Protein AF-A0A6M2DZT1-F1 (afdb_monomer_lite)

Foldseek 3Di:
DVVLCVVVVDPVVSVCVVVVVVVVVVPPDPPDLDALVVCLLVVVLVSSVVSVVVVCVVVVHDDDPVVSVCSVPPPNDNPDPDDPVVCVVDPVSVVVVVCVVVVD

Secondary structure (DSSP, 8-state):
-HHHHHHH--HHHHHHHHHHHHHHHHS--TT----HHHHHHTT-HHHHHHHHHHHHHHHT----HHHHHHHHHS---------GGGGGSSHHHHHHHHHHHHH-

Sequence (104 aa):
MPLLMWATRDWFIFGLISTIPAAIFLIPNKYLIESPRWLMSRCKFNKSEKMLKRIADINGTTLDKNAIQEMNQSSFKPETVYGIVSLFTSFRLALSTIIIIICW

Structure (mmCIF, N/CA/C/O backbone):
data_AF-A0A6M2DZT1-F1
#
_entry.id   AF-A0A6M2DZT1-F1
#
loop_
_atom_site.group_PDB
_atom_site.id
_atom_site.type_symbol
_atom_site.label_atom_id
_atom_site.label_alt_id
_atom_site.label_comp_id
_atom_site.label_asym_id
_atom_site.label_entity_id
_atom_site.label_seq_id
_atom_site.pdbx_PDB_ins_code
_atom_site.Cartn_x
_atom_site.Cartn_y
_atom_site.Cartn_z
_atom_site.occupancy
_atom_site.B_iso_or_equiv
_atom_site.auth_seq_id
_atom_site.auth_comp_id
_atom_site.auth_asym_id
_atom_site.auth_atom_id
_atom_site.pdbx_PDB_model_num
ATOM 1 N N . MET A 1 1 ? 16.873 -4.008 -15.138 1.00 60.06 1 MET A N 1
ATOM 2 C CA . MET A 1 1 ? 16.336 -3.934 -16.515 1.00 60.06 1 MET A CA 1
ATOM 3 C C . MET A 1 1 ? 17.354 -3.986 -17.679 1.00 60.06 1 MET A C 1
ATOM 5 O O . MET A 1 1 ? 16.910 -3.767 -18.799 1.00 60.06 1 MET A O 1
ATOM 9 N N . PRO A 1 2 ? 18.653 -4.348 -17.532 1.00 68.62 2 PRO A N 1
ATOM 10 C CA . PRO A 1 2 ? 19.523 -4.519 -18.712 1.00 68.62 2 PRO A CA 1
ATOM 11 C C . PRO A 1 2 ? 19.107 -5.690 -19.614 1.00 68.62 2 PRO A C 1
ATOM 13 O O . PRO A 1 2 ? 19.135 -5.581 -20.834 1.00 68.62 2 PRO A O 1
ATOM 16 N N . LEU A 1 3 ? 18.666 -6.798 -19.006 1.00 72.88 3 LEU A N 1
ATOM 17 C CA . LEU A 1 3 ? 18.328 -8.038 -19.713 1.00 72.88 3 LEU A CA 1
ATOM 18 C C . LEU A 1 3 ? 17.113 -7.882 -20.643 1.00 72.88 3 LEU A C 1
ATOM 20 O O . LEU A 1 3 ? 17.100 -8.408 -21.750 1.00 72.88 3 LEU A O 1
ATOM 24 N N . LEU A 1 4 ? 16.109 -7.119 -20.199 1.00 67.12 4 LEU A N 1
ATOM 25 C CA . LEU A 1 4 ? 14.900 -6.839 -20.975 1.00 67.12 4 LEU A CA 1
ATOM 26 C C . LEU A 1 4 ? 15.198 -5.944 -22.178 1.00 67.12 4 LEU A C 1
ATOM 28 O O . LEU A 1 4 ? 14.733 -6.247 -23.266 1.00 67.12 4 LEU A O 1
ATOM 32 N N . MET A 1 5 ? 16.022 -4.903 -22.011 1.00 71.88 5 MET A N 1
ATOM 33 C CA . MET A 1 5 ? 16.417 -4.030 -23.121 1.00 71.88 5 MET A CA 1
ATOM 34 C C . MET A 1 5 ? 17.304 -4.754 -24.143 1.00 71.88 5 MET A C 1
ATOM 36 O O . MET A 1 5 ? 17.160 -4.546 -25.346 1.00 71.88 5 MET A O 1
ATOM 40 N N . TRP A 1 6 ? 18.179 -5.650 -23.675 1.00 76.62 6 TRP A N 1
ATOM 41 C CA . TRP A 1 6 ? 18.970 -6.513 -24.552 1.00 76.62 6 TRP A CA 1
ATOM 42 C C . TRP A 1 6 ? 18.091 -7.469 -25.377 1.00 76.62 6 TRP A C 1
ATOM 44 O O . TRP A 1 6 ? 18.367 -7.680 -26.557 1.00 76.62 6 TRP A O 1
ATOM 54 N N . ALA A 1 7 ? 17.018 -8.001 -24.779 1.00 75.38 7 ALA A N 1
ATOM 55 C CA . ALA A 1 7 ? 16.087 -8.914 -25.440 1.00 75.38 7 ALA A CA 1
ATOM 56 C C . ALA A 1 7 ? 15.121 -8.212 -26.410 1.00 75.38 7 ALA A C 1
ATOM 58 O O . ALA A 1 7 ? 14.864 -8.737 -27.489 1.00 75.38 7 ALA A O 1
ATOM 59 N N . THR A 1 8 ? 14.584 -7.040 -26.055 1.00 72.88 8 THR A N 1
ATOM 60 C CA . THR A 1 8 ? 13.597 -6.344 -26.896 1.00 72.88 8 THR A CA 1
ATOM 61 C C . THR A 1 8 ? 14.231 -5.524 -28.006 1.00 72.88 8 THR A C 1
ATOM 63 O O . THR A 1 8 ? 13.570 -5.334 -29.019 1.00 72.88 8 THR A O 1
ATOM 66 N N . ARG A 1 9 ? 15.477 -5.044 -27.834 1.00 78.44 9 ARG A N 1
ATOM 67 C CA . ARG A 1 9 ? 16.248 -4.162 -28.748 1.00 78.44 9 ARG A CA 1
ATOM 68 C C . ARG A 1 9 ? 15.577 -2.839 -29.154 1.00 78.44 9 ARG A C 1
ATOM 70 O O . ARG A 1 9 ? 16.282 -1.911 -29.531 1.00 78.44 9 ARG A O 1
ATOM 77 N N . ASP A 1 10 ? 14.265 -2.722 -28.987 1.00 81.06 10 ASP A N 1
ATOM 78 C CA . ASP A 1 10 ? 13.453 -1.539 -29.207 1.00 81.06 10 ASP A CA 1
ATOM 79 C C . ASP A 1 10 ? 13.067 -0.883 -27.881 1.00 81.06 10 ASP A C 1
ATOM 81 O O . ASP A 1 10 ? 12.526 -1.514 -26.963 1.00 81.06 10 ASP A O 1
ATOM 85 N N . TRP A 1 11 ? 13.303 0.426 -27.806 1.00 80.81 11 TRP A N 1
ATOM 86 C CA . TRP A 1 11 ? 13.002 1.248 -26.633 1.00 80.81 11 TRP A CA 1
ATOM 87 C C . TRP A 1 11 ? 11.490 1.383 -26.386 1.00 80.81 11 TRP A C 1
ATOM 89 O O . TRP A 1 11 ? 11.055 1.428 -25.235 1.00 80.81 11 TRP A O 1
ATOM 99 N N . PHE A 1 12 ? 10.677 1.391 -27.451 1.00 85.25 12 PHE A N 1
ATOM 100 C CA . PHE A 1 12 ? 9.220 1.497 -27.349 1.00 85.25 12 PHE A CA 1
ATOM 101 C C . PHE A 1 12 ? 8.601 0.238 -26.727 1.00 85.25 12 PHE A C 1
ATOM 103 O O . PHE A 1 12 ? 7.824 0.327 -25.778 1.00 85.25 12 PHE A O 1
ATOM 110 N N . ILE A 1 13 ? 9.000 -0.945 -27.208 1.00 83.94 13 ILE A N 1
ATOM 111 C CA . ILE A 1 13 ? 8.507 -2.234 -26.700 1.00 83.94 13 ILE A CA 1
ATOM 112 C C . ILE A 1 13 ? 8.938 -2.432 -25.242 1.00 83.94 13 ILE A C 1
ATOM 114 O O . ILE A 1 13 ? 8.148 -2.886 -24.416 1.00 83.94 13 ILE A O 1
ATOM 118 N N . PHE A 1 14 ? 10.159 -2.020 -24.893 1.00 84.94 14 PHE A N 1
ATOM 119 C CA . PHE A 1 14 ? 10.638 -2.017 -23.510 1.00 84.94 14 PHE A CA 1
ATOM 120 C C . PHE A 1 14 ? 9.784 -1.123 -22.589 1.00 84.94 14 PHE A C 1
ATOM 122 O O . PHE A 1 14 ? 9.392 -1.537 -21.490 1.00 84.94 14 PHE A O 1
ATOM 129 N N . GLY A 1 15 ? 9.449 0.088 -23.045 1.00 84.62 15 GLY A N 1
ATOM 130 C CA . GLY A 1 15 ? 8.542 0.991 -22.334 1.00 84.62 15 GLY A CA 1
ATOM 131 C C . GLY A 1 15 ? 7.158 0.370 -22.141 1.00 84.62 15 GLY A C 1
ATOM 132 O O . GLY A 1 15 ? 6.610 0.397 -21.041 1.00 84.62 15 GLY A O 1
ATOM 133 N N . LEU A 1 16 ? 6.622 -0.279 -23.174 1.00 86.88 16 LEU A N 1
ATOM 134 C CA . LEU A 1 16 ? 5.325 -0.946 -23.111 1.00 86.88 16 LEU A CA 1
ATOM 135 C C . LEU A 1 16 ? 5.327 -2.109 -22.101 1.00 86.88 16 LEU A C 1
ATOM 137 O O . LEU A 1 16 ? 4.474 -2.171 -21.222 1.00 86.88 16 LEU A O 1
ATOM 141 N N . ILE A 1 17 ? 6.319 -3.000 -22.165 1.00 87.19 17 ILE A N 1
ATOM 142 C CA . ILE A 1 17 ? 6.418 -4.173 -21.279 1.00 87.19 17 ILE A CA 1
ATOM 143 C C . ILE A 1 17 ? 6.581 -3.769 -19.813 1.00 87.19 17 ILE A C 1
ATOM 145 O O . ILE A 1 17 ? 6.038 -4.432 -18.934 1.00 87.19 17 ILE A O 1
ATOM 149 N N . SER A 1 18 ? 7.318 -2.694 -19.532 1.00 84.75 18 SER A N 1
ATOM 150 C CA . SER A 1 18 ? 7.500 -2.218 -18.155 1.00 84.75 18 SER A CA 1
ATOM 151 C C . SER A 1 18 ? 6.265 -1.494 -17.613 1.00 84.75 18 SER A C 1
ATOM 153 O O . SER A 1 18 ? 5.933 -1.641 -16.436 1.00 84.75 18 SER A O 1
ATOM 155 N N . THR A 1 19 ? 5.557 -0.745 -18.460 1.00 88.44 19 THR A N 1
ATOM 156 C CA . THR A 1 19 ? 4.385 0.037 -18.045 1.00 88.44 19 THR A CA 1
ATOM 157 C C . THR A 1 19 ? 3.103 -0.782 -17.979 1.00 88.44 19 THR A C 1
ATOM 159 O O . THR A 1 19 ? 2.270 -0.486 -17.129 1.00 88.44 19 THR A O 1
ATOM 162 N N . ILE A 1 20 ? 2.938 -1.832 -18.792 1.00 89.81 20 ILE A N 1
ATOM 163 C CA . ILE A 1 20 ? 1.719 -2.659 -18.804 1.00 89.81 20 ILE A CA 1
ATOM 164 C C . ILE A 1 20 ? 1.413 -3.270 -17.422 1.00 89.81 20 ILE A C 1
ATOM 166 O O . ILE A 1 20 ? 0.302 -3.060 -16.933 1.00 89.81 20 ILE A O 1
ATOM 170 N N . PRO A 1 21 ? 2.342 -3.973 -16.739 1.00 87.75 21 PRO A N 1
ATOM 171 C CA . PRO A 1 21 ? 2.074 -4.513 -15.408 1.00 87.75 21 PRO A CA 1
ATOM 172 C C . PRO A 1 21 ? 1.737 -3.412 -14.401 1.00 87.75 21 PRO A C 1
ATOM 174 O O . PRO A 1 21 ? 0.782 -3.549 -13.641 1.00 87.75 21 PRO A O 1
ATOM 177 N N . ALA A 1 22 ? 2.469 -2.293 -14.430 1.00 85.88 22 ALA A N 1
ATOM 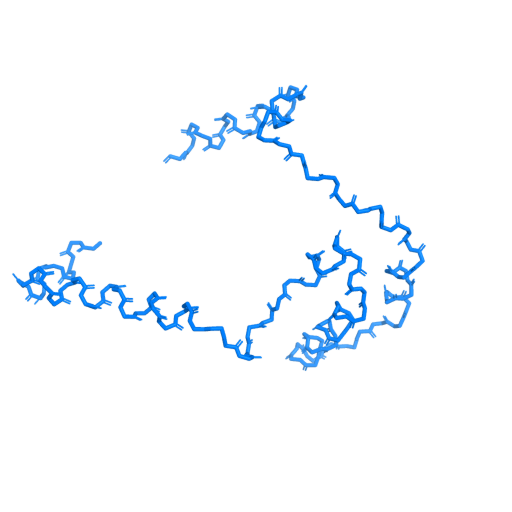178 C CA . ALA A 1 22 ? 2.208 -1.152 -13.556 1.00 85.88 22 ALA A CA 1
ATOM 179 C C . ALA A 1 22 ? 0.814 -0.545 -13.803 1.00 85.88 22 ALA A C 1
ATOM 181 O O . ALA A 1 22 ? 0.093 -0.251 -12.853 1.00 85.88 22 ALA A O 1
ATOM 182 N N . ALA A 1 23 ? 0.398 -0.422 -15.065 1.00 87.50 23 ALA A N 1
ATOM 183 C CA . ALA A 1 23 ? -0.923 0.064 -15.444 1.00 87.50 23 ALA A CA 1
ATOM 184 C C . ALA A 1 23 ? -2.037 -0.887 -14.988 1.00 87.50 23 AL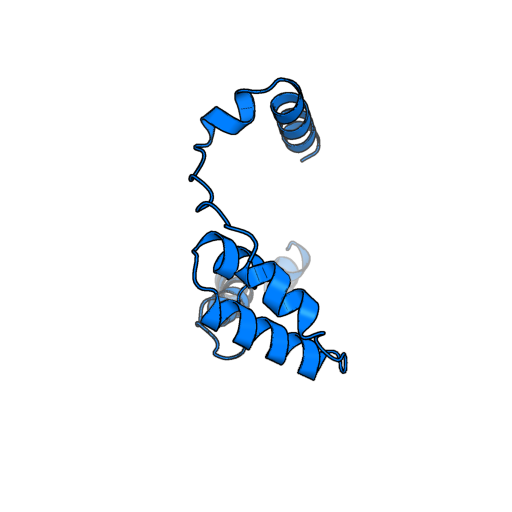A A C 1
ATOM 186 O O . ALA A 1 23 ? -3.061 -0.423 -14.495 1.00 87.50 23 ALA A O 1
ATOM 187 N N . ILE A 1 24 ? -1.826 -2.205 -15.070 1.00 87.12 24 ILE A N 1
ATOM 188 C CA . ILE A 1 24 ? -2.766 -3.205 -14.541 1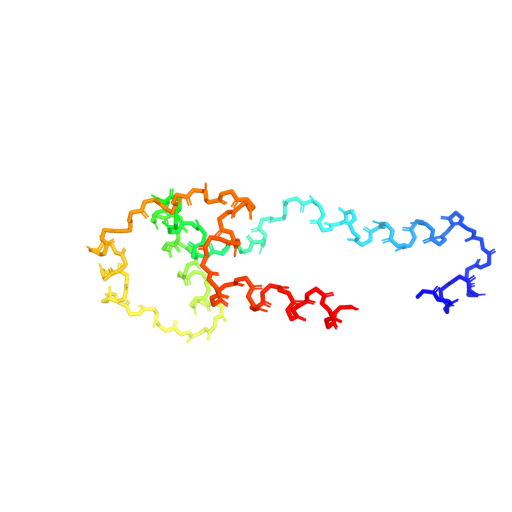.00 87.12 24 ILE A CA 1
ATOM 189 C C . ILE A 1 24 ? -2.945 -3.035 -13.024 1.00 87.12 24 ILE A C 1
ATOM 191 O O . ILE A 1 24 ? -4.070 -3.115 -12.535 1.00 87.12 24 ILE A O 1
ATOM 195 N N . PHE A 1 25 ? -1.870 -2.744 -12.281 1.00 83.25 25 PHE A N 1
ATOM 196 C CA . PHE A 1 25 ? -1.944 -2.471 -10.839 1.00 83.25 25 PHE A CA 1
ATOM 197 C C . PHE A 1 25 ? -2.654 -1.155 -10.488 1.00 83.25 25 PHE A C 1
ATOM 199 O O . PHE A 1 25 ? -3.220 -1.053 -9.400 1.00 83.25 25 PHE A O 1
ATOM 206 N N . LEU A 1 26 ? -2.654 -0.159 -11.381 1.00 81.00 26 LEU A N 1
ATOM 207 C CA . LEU A 1 26 ? -3.368 1.107 -11.169 1.00 81.00 26 LEU A CA 1
ATOM 208 C C . LEU A 1 26 ? -4.889 0.966 -11.287 1.00 81.00 26 LEU A C 1
ATOM 210 O O . LEU A 1 26 ? -5.620 1.818 -10.781 1.00 81.00 26 LEU A O 1
ATOM 214 N N . ILE A 1 27 ? -5.383 -0.092 -11.935 1.00 82.62 27 ILE A N 1
ATOM 215 C CA . ILE A 1 27 ? -6.819 -0.346 -12.032 1.00 82.62 27 ILE A CA 1
ATOM 216 C C . ILE A 1 27 ? -7.316 -0.735 -10.631 1.00 82.62 27 ILE A C 1
ATOM 218 O O . ILE A 1 27 ? -6.865 -1.753 -10.098 1.00 82.62 27 ILE A O 1
ATOM 222 N N . PRO A 1 28 ? -8.235 0.038 -10.012 1.00 69.00 28 PRO A N 1
ATOM 223 C CA . PRO A 1 28 ? -8.717 -0.239 -8.665 1.00 69.00 28 PRO A CA 1
ATOM 224 C C . PRO A 1 28 ? -9.466 -1.567 -8.666 1.00 69.00 28 PRO A C 1
ATOM 226 O O . PRO A 1 28 ? -10.636 -1.664 -9.041 1.00 69.00 28 PRO A O 1
ATOM 229 N N . ASN A 1 29 ? -8.762 -2.623 -8.281 1.00 67.88 29 ASN A N 1
ATOM 230 C CA . ASN A 1 29 ? -9.302 -3.960 -8.332 1.00 67.88 29 ASN A CA 1
ATOM 231 C C . ASN A 1 29 ? -10.130 -4.227 -7.069 1.00 67.88 29 ASN A C 1
ATOM 233 O O . ASN A 1 29 ? -9.674 -3.996 -5.950 1.00 67.88 29 ASN A O 1
ATOM 237 N N . LYS A 1 30 ? -11.334 -4.785 -7.228 1.00 66.38 30 LYS A N 1
ATOM 238 C CA . LYS A 1 30 ? -12.230 -5.188 -6.121 1.00 66.38 30 LYS A CA 1
ATOM 239 C C . LYS A 1 30 ? -11.588 -6.232 -5.185 1.00 66.38 30 LYS A C 1
ATOM 241 O O . LYS A 1 30 ? -12.066 -6.473 -4.071 1.00 66.38 30 LYS A O 1
ATOM 246 N N . TYR A 1 31 ? -10.509 -6.868 -5.641 1.00 65.94 31 TYR A N 1
ATOM 247 C CA . TYR A 1 31 ? -9.710 -7.818 -4.873 1.00 65.94 31 TYR A CA 1
ATOM 248 C C . TYR A 1 31 ? -8.646 -7.169 -3.978 1.00 65.94 31 TYR A C 1
ATOM 250 O O . TYR A 1 31 ? -8.093 -7.870 -3.136 1.00 65.94 31 TYR A O 1
ATOM 258 N N . LEU A 1 32 ? -8.381 -5.863 -4.102 1.00 73.62 32 LEU A N 1
ATOM 259 C CA . LEU A 1 32 ? -7.422 -5.189 -3.230 1.00 73.62 32 LEU A CA 1
ATOM 260 C C . LEU A 1 32 ? -7.990 -5.071 -1.817 1.00 73.62 32 LEU A C 1
ATOM 262 O O . LEU A 1 32 ? -8.984 -4.392 -1.553 1.00 73.62 32 LEU A O 1
ATOM 266 N N . ILE A 1 33 ? -7.338 -5.790 -0.914 1.00 77.62 33 ILE A N 1
ATOM 267 C CA . ILE A 1 33 ? -7.546 -5.705 0.519 1.00 77.62 33 ILE A CA 1
ATOM 268 C C . ILE A 1 33 ? -6.852 -4.431 0.992 1.00 77.62 33 ILE A C 1
ATOM 270 O O . ILE A 1 33 ? -5.627 -4.367 1.030 1.00 77.62 33 ILE A O 1
ATOM 274 N N . GLU A 1 34 ? -7.632 -3.405 1.322 1.00 81.38 34 GLU A N 1
ATOM 275 C CA . GLU A 1 34 ? -7.088 -2.210 1.968 1.00 81.38 34 GLU A CA 1
ATOM 276 C C . GLU A 1 34 ? -6.540 -2.579 3.351 1.00 81.38 34 GLU A C 1
ATOM 278 O O . GLU A 1 34 ? -7.066 -3.478 4.012 1.00 81.38 34 GLU A O 1
ATOM 283 N N . SER A 1 35 ? -5.507 -1.884 3.829 1.00 82.44 35 SER A N 1
ATOM 284 C CA . SER A 1 35 ? -4.944 -2.234 5.135 1.00 82.44 35 SER A CA 1
ATOM 285 C C . SER A 1 35 ? -5.956 -1.945 6.266 1.00 82.44 35 SER A C 1
ATOM 287 O O . SER A 1 35 ? -6.419 -0.806 6.421 1.00 82.44 35 SER A O 1
ATOM 289 N N . PRO A 1 36 ? -6.306 -2.937 7.115 1.00 82.44 36 PRO A N 1
ATOM 290 C CA . PRO A 1 36 ? -7.251 -2.721 8.212 1.00 82.44 36 PRO A CA 1
ATOM 291 C C . PRO A 1 36 ? -6.797 -1.631 9.185 1.00 82.44 36 PRO A C 1
ATOM 293 O O . PRO A 1 36 ? -7.623 -0.896 9.727 1.00 82.44 36 PRO A O 1
ATOM 296 N N . ARG A 1 37 ? -5.476 -1.485 9.355 1.00 81.12 37 ARG A N 1
ATOM 297 C CA . ARG A 1 37 ? -4.849 -0.461 10.196 1.00 81.12 37 ARG A CA 1
ATOM 298 C C . ARG A 1 37 ? -5.069 0.958 9.681 1.00 81.12 37 ARG A C 1
ATOM 300 O O . ARG A 1 37 ? -5.409 1.828 10.474 1.00 81.12 37 ARG A O 1
ATOM 307 N N . TRP A 1 38 ? -4.937 1.197 8.379 1.00 84.12 38 TRP A N 1
ATOM 308 C CA . TRP A 1 38 ? -5.216 2.516 7.804 1.00 84.12 38 TRP A CA 1
ATOM 309 C C . TRP A 1 38 ? -6.702 2.880 7.908 1.00 84.12 38 TRP A C 1
ATOM 311 O O . TRP A 1 38 ? -7.062 4.025 8.176 1.00 84.12 38 TRP A O 1
ATOM 321 N N . LEU A 1 39 ? -7.591 1.892 7.759 1.00 82.75 39 LEU A N 1
ATOM 322 C CA . LEU A 1 39 ? -9.022 2.101 7.987 1.00 82.75 39 LEU A CA 1
ATOM 323 C C . LEU A 1 39 ? -9.325 2.440 9.454 1.00 82.75 39 LEU A C 1
ATOM 325 O O . LEU A 1 39 ? -10.177 3.297 9.698 1.00 82.75 39 LEU A O 1
ATOM 329 N N . MET A 1 40 ? -8.615 1.827 10.410 1.00 80.94 40 MET A N 1
ATOM 330 C CA . MET A 1 40 ? -8.713 2.174 11.835 1.00 80.94 40 MET A CA 1
ATOM 331 C C . MET A 1 40 ? -8.243 3.605 12.113 1.00 80.94 40 MET A C 1
ATOM 333 O O . MET A 1 40 ? -8.977 4.359 12.745 1.00 80.94 40 MET A O 1
ATOM 337 N N . SER A 1 41 ? -7.084 4.024 11.590 1.00 79.12 41 SER A N 1
ATOM 338 C CA . SER A 1 41 ? -6.563 5.383 11.830 1.00 79.12 41 SER A CA 1
ATOM 339 C C . SER A 1 41 ? -7.430 6.490 11.217 1.00 79.12 41 SER A C 1
ATOM 341 O O . SER A 1 41 ? -7.389 7.639 11.656 1.00 79.12 41 SER A O 1
ATOM 343 N N . ARG A 1 42 ? -8.270 6.142 10.233 1.00 80.19 42 ARG A N 1
ATOM 344 C CA . ARG A 1 42 ? -9.284 7.017 9.619 1.00 80.19 42 ARG A CA 1
ATOM 345 C C . ARG A 1 42 ? -10.676 6.904 10.259 1.00 80.19 42 ARG A C 1
ATOM 347 O O . ARG A 1 42 ? -11.640 7.378 9.657 1.00 80.19 42 ARG A O 1
ATOM 354 N N . CYS A 1 43 ? -10.801 6.259 11.420 1.00 78.50 43 CYS A N 1
ATOM 355 C CA . CYS A 1 43 ? -12.061 6.015 12.136 1.00 78.50 43 CYS A CA 1
ATOM 356 C C . CYS A 1 43 ? -13.126 5.254 11.315 1.00 78.50 43 CYS A C 1
ATOM 358 O O . CYS A 1 43 ? -14.324 5.335 11.589 1.00 78.50 43 CYS A O 1
ATOM 360 N N . LYS A 1 44 ? -12.722 4.492 10.288 1.00 81.38 44 LYS A N 1
ATOM 361 C CA . LYS A 1 44 ? -13.617 3.684 9.440 1.00 81.38 44 LYS A CA 1
ATOM 362 C C . LYS A 1 44 ? -13.720 2.249 9.969 1.00 81.38 44 LYS A C 1
ATOM 364 O O . LYS A 1 44 ? -13.463 1.291 9.236 1.00 81.38 44 LYS A O 1
ATOM 369 N N . PHE A 1 45 ? -14.136 2.097 11.226 1.00 81.94 45 PHE A N 1
ATOM 370 C CA . PHE A 1 45 ? -14.152 0.814 11.945 1.00 81.94 45 PHE A CA 1
ATOM 371 C C . PHE A 1 45 ? -14.981 -0.274 11.249 1.00 81.94 45 PHE A C 1
ATOM 373 O O . PHE A 1 45 ? -14.489 -1.378 11.054 1.00 81.94 45 PHE A O 1
ATOM 380 N N . ASN A 1 46 ? -16.174 0.056 10.740 1.00 82.38 46 ASN A N 1
ATOM 381 C CA . ASN A 1 46 ? -17.032 -0.903 10.023 1.00 82.38 46 ASN A CA 1
ATOM 382 C C . ASN A 1 46 ? -16.341 -1.492 8.773 1.00 82.38 46 ASN A C 1
ATOM 384 O O . ASN A 1 46 ? -16.423 -2.689 8.499 1.00 82.38 46 ASN A O 1
ATOM 388 N N . LYS A 1 47 ? -15.600 -0.665 8.018 1.00 83.50 47 LYS A N 1
ATOM 389 C CA . LYS A 1 47 ? -14.831 -1.154 6.860 1.00 83.50 47 LYS A CA 1
ATOM 390 C C . LYS A 1 47 ? -13.636 -1.996 7.302 1.00 83.50 47 LYS A C 1
ATOM 392 O O . LYS A 1 47 ? -13.361 -3.005 6.661 1.00 83.50 47 LYS A O 1
ATOM 397 N N . SER A 1 48 ? -12.960 -1.598 8.380 1.00 83.88 48 SER A N 1
ATOM 398 C CA . SER A 1 48 ? -11.833 -2.347 8.944 1.00 83.88 48 SER A CA 1
ATOM 399 C C . SER A 1 48 ? -12.260 -3.740 9.419 1.00 83.88 48 SER A C 1
ATOM 401 O O . SER A 1 48 ? -11.637 -4.727 9.042 1.00 83.88 48 SER A O 1
ATOM 403 N N . GLU A 1 49 ? -13.386 -3.847 10.129 1.00 84.06 49 GLU A N 1
ATOM 404 C CA . GLU A 1 49 ? -13.930 -5.126 10.599 1.00 84.06 49 GLU A CA 1
ATOM 405 C C . GLU A 1 49 ? -14.280 -6.062 9.434 1.00 84.06 49 GLU A C 1
ATOM 407 O O . GLU A 1 49 ? -13.889 -7.229 9.433 1.00 84.06 49 GLU A O 1
ATOM 412 N N . LYS A 1 50 ? -14.969 -5.555 8.401 1.00 86.44 50 LYS A N 1
ATOM 413 C CA . LYS A 1 50 ? -15.265 -6.337 7.186 1.00 86.44 50 LYS A CA 1
ATOM 414 C C . LYS A 1 50 ? -13.993 -6.843 6.513 1.00 86.44 50 LYS A C 1
ATOM 416 O O . LYS A 1 50 ? -13.966 -7.964 6.009 1.00 86.44 50 LYS A O 1
ATOM 421 N N . MET A 1 51 ? -12.952 -6.015 6.502 1.00 86.31 51 MET A N 1
ATOM 422 C CA . MET A 1 51 ? -11.674 -6.368 5.904 1.00 86.31 51 MET A CA 1
ATOM 423 C C . MET A 1 51 ? -10.945 -7.440 6.719 1.00 86.31 51 MET A C 1
ATOM 425 O O . MET A 1 51 ? -10.462 -8.410 6.142 1.00 86.31 51 MET A O 1
ATOM 429 N N . LEU A 1 52 ? -10.930 -7.311 8.049 1.00 84.94 52 LEU A N 1
ATOM 430 C CA . LEU A 1 52 ? -10.354 -8.304 8.958 1.00 84.94 52 LEU A CA 1
ATOM 431 C C . LEU A 1 52 ? -11.071 -9.645 8.881 1.00 84.94 52 LEU A C 1
ATOM 433 O O . LEU A 1 52 ? -10.397 -10.667 8.836 1.00 84.94 52 LEU A O 1
ATOM 437 N N . LYS A 1 53 ? -12.407 -9.653 8.797 1.00 85.75 53 LYS A N 1
ATOM 438 C CA . LYS A 1 53 ? -13.178 -10.887 8.580 1.00 85.75 53 LYS A CA 1
ATOM 439 C C . LYS A 1 53 ? -12.768 -11.566 7.280 1.00 85.75 53 LYS A C 1
ATOM 441 O O . LYS A 1 53 ? -12.403 -12.729 7.299 1.00 85.75 53 LYS A O 1
ATOM 446 N N . ARG A 1 54 ? -12.690 -10.813 6.180 1.00 85.44 54 ARG A N 1
ATOM 447 C CA . ARG A 1 54 ? -12.244 -11.356 4.889 1.00 85.44 54 ARG A CA 1
ATOM 448 C C . ARG A 1 54 ? -10.815 -11.909 4.939 1.00 85.44 54 ARG A C 1
ATOM 450 O O . ARG A 1 54 ? -10.547 -12.924 4.313 1.00 85.44 54 ARG A O 1
ATOM 457 N N . ILE A 1 55 ? -9.900 -11.257 5.659 1.00 85.69 55 ILE A N 1
ATOM 458 C CA . ILE A 1 55 ? -8.531 -11.763 5.860 1.00 85.69 55 ILE A CA 1
ATOM 459 C C . ILE A 1 55 ? -8.551 -13.049 6.692 1.00 85.69 55 ILE A C 1
ATOM 461 O O . ILE A 1 55 ? -7.853 -14.000 6.358 1.00 85.69 55 ILE A O 1
ATOM 465 N N . ALA A 1 56 ? -9.356 -13.087 7.753 1.00 86.12 56 ALA A N 1
ATOM 466 C CA . ALA A 1 56 ? -9.512 -14.254 8.609 1.00 86.12 56 ALA A CA 1
ATOM 467 C C . ALA A 1 56 ? -10.077 -15.455 7.832 1.00 86.12 56 ALA A C 1
ATOM 469 O O . ALA A 1 56 ? -9.517 -16.544 7.925 1.00 86.12 56 ALA A O 1
ATOM 470 N N . ASP A 1 57 ? -11.083 -15.2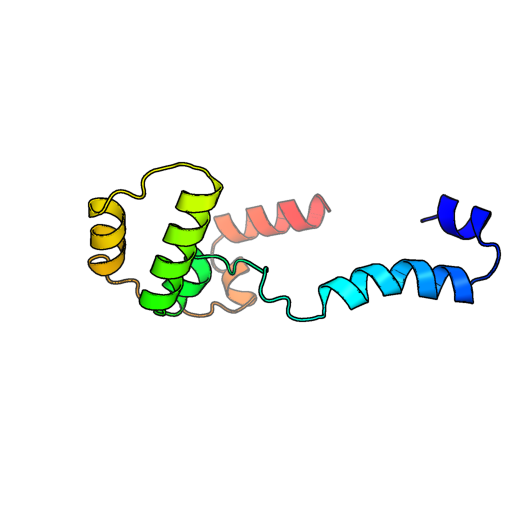22 6.982 1.00 85.81 57 ASP A N 1
ATOM 471 C CA . ASP A 1 57 ? -11.676 -16.228 6.095 1.00 85.81 57 ASP A CA 1
ATOM 472 C C . ASP A 1 57 ? -10.641 -16.798 5.112 1.00 85.81 57 ASP A C 1
ATOM 474 O O . ASP A 1 57 ? -10.551 -18.011 4.937 1.00 85.81 57 ASP A O 1
ATOM 478 N N . ILE A 1 58 ? -9.822 -15.935 4.493 1.00 85.31 58 ILE A N 1
ATOM 479 C CA . ILE A 1 58 ? -8.750 -16.354 3.569 1.00 85.31 58 ILE A CA 1
ATOM 480 C C . ILE A 1 58 ? -7.673 -17.158 4.306 1.00 85.31 58 ILE A C 1
ATOM 482 O O . ILE A 1 58 ? -7.172 -18.150 3.783 1.00 85.31 58 ILE A O 1
ATOM 486 N N . ASN A 1 59 ? -7.323 -16.735 5.519 1.00 86.00 59 ASN A N 1
ATOM 487 C CA . ASN A 1 59 ? -6.282 -17.363 6.327 1.00 86.00 59 ASN A CA 1
ATOM 488 C C . ASN A 1 59 ? -6.779 -18.595 7.106 1.00 86.00 59 ASN A C 1
ATOM 490 O O . ASN A 1 59 ? -5.982 -19.225 7.798 1.00 86.00 59 ASN A O 1
ATOM 494 N N . GLY A 1 60 ? -8.076 -18.920 7.045 1.00 82.75 60 GLY A N 1
ATOM 495 C CA . GLY A 1 60 ? -8.683 -20.013 7.811 1.00 82.75 60 GLY A CA 1
ATOM 496 C C . GLY A 1 60 ? -8.601 -19.833 9.331 1.00 82.75 60 GLY A C 1
ATOM 497 O O . GLY A 1 60 ? -8.662 -20.815 10.066 1.00 82.75 60 GLY A O 1
ATOM 498 N N . THR A 1 61 ? -8.431 -18.600 9.814 1.00 80.00 61 THR A N 1
ATOM 499 C CA . THR A 1 61 ? -8.355 -18.298 11.249 1.00 80.00 61 THR A CA 1
ATOM 500 C C . THR A 1 61 ? -9.674 -17.726 11.749 1.00 80.00 61 THR A C 1
ATOM 502 O O . THR A 1 61 ? -10.374 -17.013 11.032 1.00 80.00 61 THR A O 1
ATOM 505 N N . THR A 1 62 ? -10.037 -18.022 12.994 1.00 76.00 62 THR A N 1
ATOM 506 C CA . THR A 1 62 ? -11.215 -17.431 13.630 1.00 76.00 62 THR A CA 1
ATOM 507 C C . THR A 1 62 ? -10.841 -16.087 14.233 1.00 76.00 62 THR A C 1
ATOM 509 O O . THR A 1 62 ? -10.038 -16.016 15.164 1.00 76.00 62 THR A O 1
ATOM 512 N N . LEU A 1 63 ? -11.438 -15.014 13.717 1.00 74.38 63 LEU A N 1
ATOM 513 C CA . LEU A 1 63 ? -11.278 -13.685 14.294 1.00 74.38 63 LEU A CA 1
ATOM 514 C C . LEU A 1 63 ? -11.990 -13.646 15.655 1.00 74.38 63 LEU A C 1
ATOM 516 O O . LEU A 1 63 ? -13.218 -13.754 15.712 1.00 74.38 63 LEU A O 1
ATOM 520 N N . ASP A 1 64 ? -11.226 -13.521 16.743 1.00 74.75 64 ASP A N 1
ATOM 521 C CA . ASP A 1 64 ? -11.808 -13.469 18.083 1.00 74.75 64 ASP A CA 1
ATOM 522 C C . ASP A 1 64 ? -12.664 -12.204 18.250 1.00 74.75 64 ASP A C 1
ATOM 524 O O . ASP A 1 64 ? -12.260 -11.093 17.891 1.00 74.75 64 ASP A O 1
ATOM 528 N N . LYS A 1 65 ? -13.869 -12.368 18.801 1.00 71.38 65 LYS A N 1
ATOM 529 C CA . LYS A 1 65 ? -14.826 -11.265 18.982 1.00 71.38 65 LYS A CA 1
ATOM 530 C C . LYS A 1 65 ? -14.309 -10.241 19.992 1.00 71.38 65 LYS A C 1
ATOM 532 O O . LYS A 1 65 ? -14.612 -9.057 19.850 1.00 71.38 65 LYS A O 1
ATOM 537 N N . ASN A 1 66 ? -13.482 -10.678 20.944 1.00 69.00 66 ASN A N 1
ATOM 538 C CA . ASN A 1 66 ? -12.853 -9.795 21.924 1.00 69.00 66 ASN A CA 1
ATOM 539 C C . ASN A 1 66 ? -11.858 -8.834 21.262 1.00 69.00 66 ASN A C 1
ATOM 541 O O . ASN A 1 66 ? -11.872 -7.649 21.573 1.00 69.00 66 ASN A O 1
ATOM 545 N N . ALA A 1 67 ? -11.086 -9.289 20.268 1.00 69.00 67 ALA A N 1
ATOM 546 C CA . ALA A 1 67 ? -10.144 -8.435 19.539 1.00 69.00 67 ALA A CA 1
ATOM 547 C C . ALA A 1 67 ? -10.858 -7.318 18.750 1.00 69.00 67 ALA A C 1
ATOM 549 O O . ALA A 1 67 ? -10.400 -6.178 18.702 1.00 69.00 67 ALA A O 1
ATOM 550 N N . ILE A 1 68 ? -12.025 -7.618 18.170 1.00 71.44 68 ILE A N 1
ATOM 551 C CA . ILE A 1 68 ? -12.863 -6.621 17.480 1.00 71.44 68 ILE A CA 1
ATO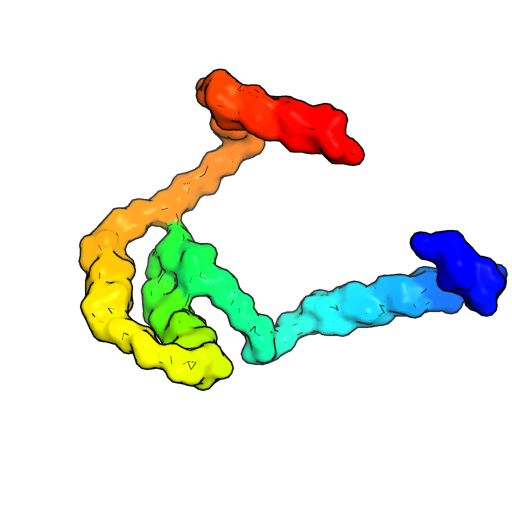M 552 C C . ILE A 1 68 ? -13.461 -5.627 18.490 1.00 71.44 68 ILE A C 1
ATOM 554 O O . ILE A 1 68 ? -13.608 -4.439 18.199 1.00 71.44 68 ILE A O 1
ATOM 558 N N . GLN A 1 69 ? -13.815 -6.099 19.686 1.00 66.69 69 GLN A N 1
ATOM 559 C CA . GLN A 1 69 ? -14.362 -5.258 20.745 1.00 66.69 69 GLN A CA 1
ATOM 560 C C . GLN A 1 69 ? -13.299 -4.333 21.350 1.00 66.69 69 GLN A C 1
ATOM 562 O O . GLN A 1 69 ? -13.572 -3.146 21.518 1.00 66.69 69 GLN A O 1
ATOM 567 N N . GLU A 1 70 ? -12.077 -4.822 21.569 1.00 69.31 70 GLU A N 1
ATOM 568 C CA . GLU A 1 70 ? -10.924 -4.007 21.967 1.00 69.31 70 GLU A CA 1
ATOM 569 C C . GLU A 1 70 ? -10.607 -2.931 20.924 1.00 69.31 70 GLU A C 1
ATOM 571 O O . GLU A 1 70 ? -10.349 -1.779 21.278 1.00 69.31 70 GLU A O 1
ATOM 576 N N . MET A 1 71 ? -10.705 -3.260 19.632 1.00 67.88 71 MET A N 1
ATOM 577 C CA . MET A 1 71 ? -10.564 -2.286 18.544 1.00 67.88 71 MET A CA 1
ATOM 578 C C . MET A 1 71 ? -11.638 -1.187 18.559 1.00 67.88 71 MET A C 1
ATOM 580 O O . MET A 1 71 ? -11.361 -0.064 18.149 1.00 67.88 71 MET A O 1
ATOM 584 N N . ASN A 1 72 ? -12.859 -1.497 19.004 1.00 66.12 72 ASN A N 1
ATOM 585 C CA . ASN A 1 72 ? -13.955 -0.527 19.095 1.00 66.12 72 ASN A CA 1
ATOM 586 C C . ASN A 1 72 ? -13.941 0.271 20.413 1.00 66.12 72 ASN A C 1
ATOM 588 O O . ASN A 1 72 ? -14.431 1.397 20.445 1.00 66.12 72 ASN A O 1
ATOM 592 N N . GLN A 1 73 ? -13.410 -0.302 21.499 1.00 62.88 73 GLN A N 1
ATOM 593 C CA . GLN A 1 73 ? -13.297 0.346 22.813 1.00 62.88 73 GLN A CA 1
ATOM 594 C C . GLN A 1 73 ? -12.047 1.214 22.944 1.00 62.88 73 GLN A C 1
ATOM 596 O O . GLN A 1 73 ? -12.053 2.198 23.687 1.00 62.88 73 GLN A O 1
ATOM 601 N N . SER A 1 74 ? -10.972 0.875 22.232 1.00 63.38 74 SER A N 1
ATOM 602 C CA . SER A 1 74 ? -9.821 1.760 22.122 1.00 63.38 74 SER A CA 1
ATOM 603 C C . SER A 1 74 ? -10.252 3.003 21.349 1.00 63.38 74 SER A C 1
ATOM 605 O O . SER A 1 74 ? -10.522 2.965 20.152 1.00 63.38 74 SER A O 1
ATOM 607 N N . SER A 1 75 ? -10.347 4.129 22.058 1.00 57.94 75 SER A N 1
ATOM 608 C CA . SER A 1 75 ? -10.508 5.456 21.466 1.00 57.94 75 SER A CA 1
ATOM 609 C C . SER A 1 75 ? -9.288 5.759 20.599 1.00 57.94 75 SER A C 1
ATOM 611 O O . SER A 1 75 ? -8.362 6.451 21.031 1.00 57.94 75 SER A O 1
ATOM 613 N N . PHE A 1 76 ? -9.256 5.214 19.382 1.00 64.19 76 PHE A N 1
ATOM 614 C CA . PHE A 1 76 ? -8.292 5.588 18.365 1.00 64.19 76 PHE A CA 1
ATOM 615 C C . PHE A 1 76 ? -8.515 7.069 18.087 1.00 64.19 76 PHE A C 1
ATOM 617 O O . PHE A 1 76 ? -9.456 7.473 17.403 1.00 64.19 76 PHE A O 1
ATOM 624 N N . LYS A 1 77 ? -7.660 7.902 18.681 1.00 64.44 77 LYS A N 1
ATOM 625 C CA . LYS A 1 77 ? -7.553 9.300 18.288 1.00 64.44 77 LYS A CA 1
ATOM 626 C C . LYS A 1 77 ? -7.150 9.290 16.812 1.00 64.44 77 LYS A C 1
ATOM 628 O O . LYS A 1 77 ? -6.258 8.510 16.465 1.00 64.44 77 LYS A O 1
ATOM 633 N N . PRO A 1 78 ? -7.794 10.093 15.947 1.00 64.25 78 PRO A N 1
ATOM 634 C CA . PRO A 1 78 ? -7.387 10.168 14.552 1.00 64.25 78 PRO A CA 1
ATOM 635 C C . PRO A 1 78 ? -5.889 10.468 14.523 1.00 64.25 78 PRO A C 1
ATOM 637 O O . PRO A 1 78 ? -5.443 11.408 15.186 1.00 64.25 78 PRO A O 1
ATOM 640 N N . GLU A 1 79 ? -5.112 9.635 13.825 1.00 65.00 79 GLU A N 1
ATOM 641 C CA . GLU A 1 79 ? -3.679 9.882 13.684 1.00 65.00 79 GLU A CA 1
ATOM 642 C C . GLU A 1 79 ? -3.528 11.270 13.056 1.00 65.00 79 GLU A C 1
ATOM 644 O O . GLU A 1 79 ? -3.981 11.519 11.933 1.00 65.00 79 GLU A O 1
ATOM 649 N N . THR A 1 80 ? -2.962 12.212 13.812 1.00 69.38 80 THR A N 1
ATOM 650 C CA . THR A 1 80 ? -2.690 13.547 13.292 1.00 69.38 80 THR A CA 1
ATOM 651 C C . THR A 1 80 ? -1.664 13.386 12.189 1.00 69.38 80 THR A C 1
ATOM 653 O O . THR A 1 80 ? -0.622 12.765 12.401 1.00 69.38 80 THR A O 1
ATOM 656 N N . VAL A 1 81 ? -1.969 13.911 11.003 1.00 69.50 81 VAL A N 1
ATOM 657 C CA . VAL A 1 81 ? -1.051 13.850 9.867 1.00 69.50 81 VAL A CA 1
ATOM 658 C C . VAL A 1 81 ? 0.154 14.715 10.211 1.00 69.50 81 VAL A C 1
ATOM 660 O O . VAL A 1 81 ? 0.134 15.936 10.093 1.00 69.50 81 VAL A O 1
ATOM 663 N N . TYR A 1 82 ? 1.184 14.057 10.716 1.00 76.50 82 TYR A N 1
ATOM 664 C CA . TYR A 1 82 ? 2.458 14.650 11.048 1.00 76.50 82 TYR A CA 1
ATOM 665 C C . TYR A 1 82 ? 3.201 14.965 9.743 1.00 76.50 82 TYR A C 1
ATOM 667 O O . TYR A 1 82 ? 3.337 14.109 8.868 1.00 76.50 82 TYR A O 1
ATOM 675 N N . GLY A 1 83 ? 3.610 16.224 9.572 1.00 82.81 83 GLY A N 1
ATOM 676 C CA . GLY A 1 83 ? 4.348 16.659 8.385 1.00 82.81 83 GLY A CA 1
ATOM 677 C C . GLY A 1 83 ? 5.773 16.102 8.359 1.00 82.81 83 GLY A C 1
ATOM 678 O O . GLY A 1 83 ? 6.298 15.686 9.382 1.00 82.81 83 GLY A O 1
ATOM 679 N N . ILE A 1 84 ? 6.447 16.164 7.209 1.00 82.38 84 ILE A N 1
ATOM 680 C CA . ILE A 1 84 ? 7.828 15.660 7.039 1.00 82.38 84 ILE A CA 1
ATOM 681 C C . ILE A 1 84 ? 8.790 16.238 8.094 1.00 82.38 84 ILE A C 1
ATOM 683 O O . ILE A 1 84 ? 9.685 15.548 8.572 1.00 82.38 84 ILE A O 1
ATOM 687 N N . VAL A 1 85 ? 8.564 17.483 8.520 1.00 81.00 85 VAL A N 1
ATOM 688 C CA . VAL A 1 85 ? 9.365 18.163 9.551 1.00 81.00 85 VAL A CA 1
ATOM 689 C C . VAL A 1 85 ? 9.316 17.438 10.903 1.00 81.00 85 VAL A C 1
ATOM 691 O O . VAL A 1 85 ? 10.305 17.442 11.634 1.00 81.00 85 VAL A O 1
ATOM 694 N N . SER A 1 86 ? 8.218 16.750 11.233 1.00 81.81 86 SER A N 1
ATOM 695 C CA . SER A 1 86 ? 8.091 16.061 12.520 1.00 81.81 86 SER A CA 1
ATOM 696 C C . SER A 1 86 ? 8.993 14.833 12.649 1.00 81.81 86 SER A C 1
ATOM 698 O O . SER A 1 86 ? 9.281 14.394 13.762 1.00 81.81 86 SER A O 1
ATOM 700 N N . LEU A 1 87 ? 9.450 14.272 11.525 1.00 80.50 87 LEU A N 1
ATOM 701 C CA . LEU A 1 87 ? 10.403 13.161 11.510 1.00 80.50 87 LEU A CA 1
ATOM 702 C C . LEU A 1 87 ? 11.744 13.571 12.130 1.00 80.50 87 LEU A C 1
ATOM 704 O O . LEU A 1 87 ? 12.416 12.744 12.741 1.00 80.50 87 LEU A O 1
ATOM 708 N N . PHE A 1 88 ? 12.092 14.857 12.036 1.00 84.88 88 PHE A N 1
ATOM 709 C CA . PHE A 1 88 ? 13.315 15.425 12.599 1.00 84.88 88 PHE A CA 1
ATOM 710 C C . PHE A 1 88 ? 13.113 16.062 13.981 1.00 84.88 88 PHE A C 1
ATOM 712 O O . PHE A 1 88 ? 14.069 16.544 14.578 1.00 84.88 88 PHE A O 1
ATOM 719 N N . THR A 1 89 ? 11.892 16.054 14.526 1.00 83.50 89 THR A N 1
ATOM 720 C CA . THR A 1 89 ? 11.601 16.688 15.824 1.00 83.50 89 THR A CA 1
ATOM 721 C C . THR A 1 89 ? 12.191 15.928 17.008 1.00 83.50 89 THR A C 1
ATOM 723 O O . THR A 1 89 ? 12.509 16.538 18.023 1.00 83.50 89 THR A O 1
ATOM 726 N N . SER A 1 90 ? 12.362 14.608 16.905 1.00 87.56 90 SER A N 1
ATOM 727 C CA . SER A 1 90 ? 12.992 13.823 17.971 1.00 87.56 90 SER A CA 1
ATOM 728 C C . SER A 1 90 ? 14.303 13.210 17.498 1.00 87.56 90 SER A C 1
ATOM 730 O O . SER A 1 90 ? 14.374 12.647 16.407 1.00 87.56 90 SER A O 1
ATOM 732 N N . PHE A 1 91 ? 15.330 13.277 18.347 1.00 82.69 91 PHE A N 1
ATOM 733 C CA . PHE A 1 91 ? 16.677 12.794 18.032 1.00 82.69 91 PHE A CA 1
ATOM 734 C C . PHE A 1 91 ? 16.697 11.311 17.642 1.00 82.69 91 PHE A C 1
ATOM 736 O O . PHE A 1 91 ? 17.372 10.912 16.698 1.00 82.69 91 PHE A O 1
ATOM 743 N N . ARG A 1 92 ? 15.890 10.493 18.330 1.00 87.94 92 ARG A N 1
ATOM 744 C CA . ARG A 1 92 ? 15.768 9.062 18.037 1.00 87.94 92 ARG A CA 1
ATOM 745 C C . ARG A 1 92 ? 15.174 8.808 16.649 1.00 87.94 92 ARG A C 1
ATOM 747 O O . ARG A 1 92 ? 15.704 7.972 15.926 1.00 87.94 92 ARG A O 1
ATOM 754 N N . LEU A 1 93 ? 14.103 9.518 16.277 1.00 86.75 93 LEU A N 1
ATOM 755 C CA . LEU A 1 93 ? 13.494 9.379 14.948 1.00 86.75 93 LEU A CA 1
ATOM 756 C C . LEU A 1 93 ? 14.428 9.909 13.856 1.00 86.75 93 LEU A C 1
ATOM 758 O O . LEU A 1 93 ? 14.610 9.229 12.851 1.00 86.75 93 LEU A O 1
ATOM 762 N N . ALA A 1 94 ? 15.068 11.056 14.093 1.00 88.94 94 ALA A N 1
ATOM 763 C CA . ALA A 1 94 ? 16.011 11.668 13.163 1.00 88.94 94 ALA A CA 1
ATOM 764 C C . ALA A 1 94 ? 17.211 10.754 12.867 1.00 88.94 94 ALA A C 1
ATOM 766 O O . ALA A 1 94 ? 17.626 10.627 11.721 1.00 88.94 94 ALA A O 1
ATOM 767 N N . LEU A 1 95 ? 17.759 10.071 13.877 1.00 91.56 95 LEU A N 1
ATOM 768 C CA . LEU A 1 95 ? 18.865 9.139 13.664 1.00 91.56 95 LEU A CA 1
ATOM 769 C C . LEU A 1 95 ? 18.430 7.941 12.811 1.00 91.56 95 LEU A C 1
ATOM 771 O O . LEU A 1 95 ? 19.132 7.567 11.877 1.00 91.56 95 LEU A O 1
ATOM 775 N N . SER A 1 96 ? 17.261 7.356 13.093 1.00 88.69 96 SER A N 1
ATOM 776 C CA . SER A 1 96 ? 16.731 6.252 12.286 1.00 88.69 96 SER A CA 1
ATOM 777 C C . SER A 1 96 ? 16.457 6.669 10.840 1.00 88.69 96 SER A C 1
ATOM 779 O O . SER A 1 96 ? 16.773 5.907 9.929 1.00 88.69 96 SER A O 1
ATOM 781 N N . THR A 1 97 ? 15.920 7.870 10.604 1.00 90.94 97 THR A N 1
ATOM 782 C CA . THR A 1 97 ? 15.706 8.367 9.238 1.00 90.94 97 THR A CA 1
ATOM 783 C C . THR A 1 97 ? 17.025 8.638 8.518 1.00 90.94 97 THR A C 1
ATOM 785 O O . THR A 1 97 ? 17.157 8.243 7.365 1.00 90.94 97 THR A O 1
ATOM 788 N N . ILE A 1 98 ? 18.025 9.221 9.189 1.00 92.12 98 ILE A N 1
ATOM 789 C CA . ILE A 1 98 ? 19.369 9.436 8.625 1.00 92.12 98 ILE A CA 1
ATOM 790 C C . ILE A 1 98 ? 20.034 8.105 8.262 1.00 92.12 98 ILE A C 1
ATOM 792 O O . ILE A 1 98 ? 20.580 7.983 7.170 1.00 92.12 98 ILE A O 1
ATOM 796 N N . ILE A 1 99 ? 19.950 7.092 9.130 1.00 94.38 99 ILE A N 1
ATOM 797 C CA . ILE A 1 99 ? 20.501 5.759 8.845 1.00 94.38 99 ILE A CA 1
ATOM 798 C C . ILE A 1 99 ? 19.848 5.164 7.594 1.00 94.38 99 ILE A C 1
ATOM 800 O O . ILE A 1 99 ? 20.562 4.657 6.738 1.00 94.38 99 ILE A O 1
ATOM 804 N N . ILE A 1 100 ? 18.520 5.255 7.451 1.00 91.50 100 ILE A N 1
ATOM 805 C CA . ILE A 1 100 ? 17.817 4.757 6.256 1.00 91.50 100 ILE A CA 1
ATOM 806 C C . ILE A 1 100 ? 18.265 5.513 4.999 1.00 91.50 100 ILE A C 1
ATOM 808 O O . ILE A 1 100 ? 18.493 4.879 3.979 1.00 91.50 100 ILE A O 1
ATOM 812 N N . ILE A 1 101 ? 18.422 6.840 5.073 1.00 91.88 101 ILE A N 1
ATOM 813 C CA . ILE A 1 101 ? 18.866 7.668 3.938 1.00 91.88 101 ILE A CA 1
ATOM 814 C C . ILE A 1 101 ? 20.300 7.324 3.517 1.00 91.88 101 ILE A C 1
ATOM 816 O O . ILE A 1 101 ? 20.590 7.308 2.330 1.00 91.88 101 ILE A O 1
ATOM 820 N N . ILE A 1 102 ? 21.192 7.057 4.474 1.00 94.56 102 ILE A N 1
ATOM 821 C CA . ILE A 1 102 ? 22.593 6.699 4.198 1.00 94.56 102 ILE A CA 1
ATOM 822 C C . ILE A 1 102 ? 22.722 5.244 3.718 1.00 94.56 102 ILE A C 1
ATOM 824 O O . ILE A 1 102 ? 23.650 4.918 2.986 1.00 94.56 102 ILE A O 1
ATOM 828 N N . CYS A 1 103 ? 21.822 4.360 4.156 1.00 89.75 103 CYS A N 1
ATOM 829 C CA . CYS A 1 103 ? 21.828 2.934 3.821 1.00 89.75 103 CYS A CA 1
ATOM 830 C C . CYS A 1 103 ? 21.151 2.618 2.474 1.00 89.75 103 CYS A C 1
ATOM 832 O O . CYS A 1 103 ? 21.211 1.470 2.026 1.00 89.75 103 CYS A O 1
ATOM 834 N N . TRP A 1 104 ? 20.474 3.595 1.867 1.00 73.56 104 TRP A N 1
ATOM 835 C CA . TRP A 1 104 ? 19.839 3.470 0.557 1.00 73.56 104 TRP A CA 1
ATOM 836 C C . TRP A 1 104 ? 20.835 3.777 -0.562 1.00 73.56 104 TRP A C 1
ATOM 838 O O . TRP A 1 104 ? 20.918 2.951 -1.498 1.00 73.56 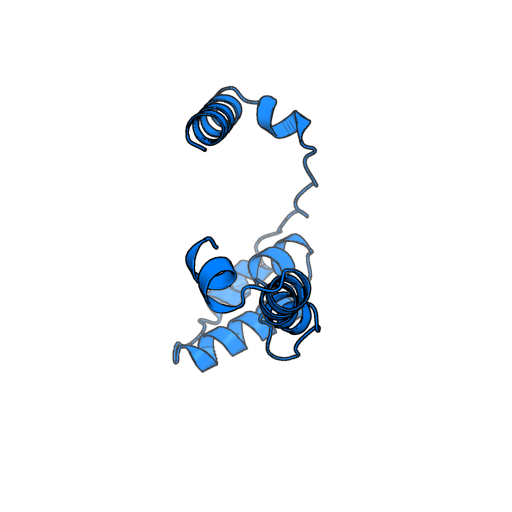104 TRP A O 1
#

Organism: Xenopsylla cheopis (NCBI:txid163159)

Radius of gyration: 21.15 Å; chains: 1; bounding box: 40×38×52 Å

pLDDT: mean 79.53, std 8.53, range [57.94, 94.56]

InterPro domains:
  IPR005828 Major facilitator, sugar transporter-like [PF00083] (10-78)
  IPR036259 MFS transporter superfamily [G3DSA:1.20.1250.20] (1-104)